Protein AF-A0A1B7WWA7-F1 (afdb_monomer)

Structure (mmCIF, N/CA/C/O backbone):
data_AF-A0A1B7WWA7-F1
#
_entry.id   AF-A0A1B7WWA7-F1
#
loop_
_atom_site.group_PDB
_atom_site.id
_atom_site.type_symbol
_atom_site.label_atom_id
_atom_site.label_alt_id
_atom_site.label_comp_id
_atom_site.label_asym_id
_atom_site.label_entity_id
_atom_site.label_seq_id
_atom_site.pdbx_PDB_ins_code
_atom_site.Cartn_x
_atom_site.Cartn_y
_atom_site.Cartn_z
_atom_site.occupancy
_atom_site.B_iso_or_equiv
_atom_site.auth_seq_id
_atom_site.auth_comp_id
_atom_site.auth_asym_id
_atom_site.auth_atom_id
_atom_site.pdbx_PDB_model_num
ATOM 1 N N . MET A 1 1 ? 0.170 39.986 2.919 1.00 43.34 1 MET A N 1
ATOM 2 C CA . MET A 1 1 ? -0.176 38.692 2.280 1.00 43.34 1 MET A CA 1
ATOM 3 C C . MET A 1 1 ? 0.968 37.705 2.498 1.00 43.34 1 MET A C 1
ATOM 5 O O . MET A 1 1 ? 1.947 37.737 1.765 1.00 43.34 1 MET A O 1
ATOM 9 N N . ASN A 1 2 ? 0.884 36.860 3.530 1.00 36.56 2 ASN A N 1
ATOM 10 C CA . ASN A 1 2 ? 1.920 35.866 3.838 1.00 36.56 2 ASN A CA 1
ATOM 11 C C . ASN A 1 2 ? 1.707 34.598 3.001 1.00 36.56 2 ASN A C 1
ATOM 13 O O . ASN A 1 2 ? 0.846 33.780 3.317 1.00 36.56 2 ASN A O 1
ATOM 17 N N . ARG A 1 3 ? 2.518 34.405 1.954 1.00 40.88 3 ARG A N 1
ATOM 1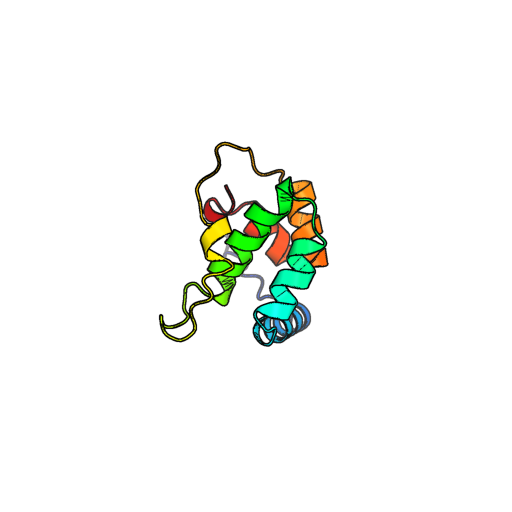8 C CA . ARG A 1 3 ? 2.652 33.105 1.280 1.00 40.88 3 ARG A CA 1
ATOM 19 C C . ARG A 1 3 ? 3.451 32.173 2.195 1.00 40.88 3 ARG A C 1
ATOM 21 O O . ARG A 1 3 ? 4.679 32.240 2.229 1.00 40.88 3 ARG A O 1
ATOM 28 N N . LYS A 1 4 ? 2.763 31.324 2.966 1.00 42.72 4 LYS A N 1
ATOM 29 C CA . LYS A 1 4 ? 3.399 30.201 3.668 1.00 42.72 4 LYS A CA 1
ATOM 30 C C . LYS A 1 4 ? 4.017 29.288 2.606 1.00 42.72 4 LYS A C 1
ATOM 32 O O . LYS A 1 4 ? 3.306 28.666 1.827 1.00 42.72 4 LYS A O 1
ATOM 37 N N . LYS A 1 5 ? 5.349 29.266 2.544 1.00 41.25 5 LYS A N 1
ATOM 38 C CA . LYS A 1 5 ? 6.121 28.315 1.743 1.00 41.25 5 LYS A CA 1
ATOM 39 C C . LYS A 1 5 ? 5.739 26.908 2.212 1.00 41.25 5 LYS A C 1
ATOM 41 O O . LYS A 1 5 ? 6.031 26.561 3.359 1.00 41.25 5 LYS A O 1
ATOM 46 N N . SER A 1 6 ? 5.065 26.138 1.354 1.00 43.75 6 SER A N 1
ATOM 47 C CA . SER A 1 6 ? 4.817 24.711 1.565 1.00 43.75 6 SER A CA 1
ATOM 48 C C . SER A 1 6 ? 6.133 24.042 1.934 1.00 43.75 6 SER A C 1
ATOM 50 O O . SER A 1 6 ? 7.042 23.953 1.109 1.00 43.75 6 SER A O 1
ATOM 52 N N . HIS A 1 7 ? 6.251 23.605 3.185 1.00 41.75 7 HIS A N 1
ATOM 53 C CA . HIS A 1 7 ? 7.312 22.703 3.598 1.00 41.75 7 HIS A CA 1
ATOM 54 C C . HIS A 1 7 ? 7.061 21.374 2.886 1.00 41.75 7 HIS A C 1
ATOM 56 O O . HIS A 1 7 ? 6.358 20.505 3.395 1.00 41.75 7 HIS A O 1
ATOM 62 N N . GLN A 1 8 ? 7.622 21.214 1.687 1.00 46.41 8 GLN A N 1
ATOM 63 C CA . GLN A 1 8 ? 7.907 19.893 1.148 1.00 46.41 8 GLN A CA 1
ATOM 64 C C . GLN A 1 8 ? 8.918 19.254 2.101 1.00 46.41 8 GLN A C 1
ATOM 66 O O . GLN A 1 8 ? 10.128 19.404 1.934 1.00 46.41 8 GLN A O 1
ATOM 71 N N . SER A 1 9 ? 8.436 18.60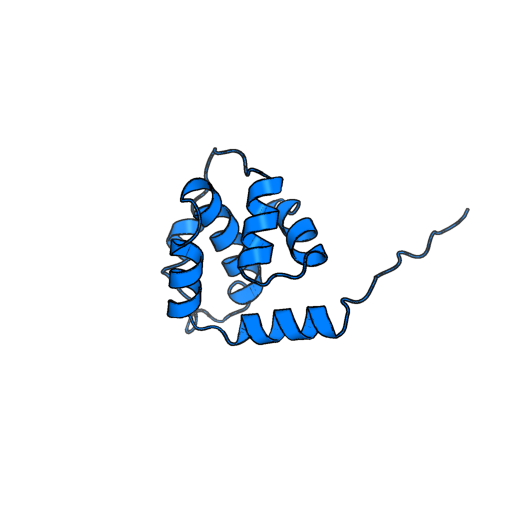2 3.161 1.00 50.66 9 SER A N 1
ATOM 72 C CA . SER A 1 9 ? 9.299 17.737 3.955 1.00 50.66 9 SER A CA 1
ATOM 73 C C . SER A 1 9 ? 9.705 16.601 3.027 1.00 50.66 9 SER A C 1
ATOM 75 O O . SER A 1 9 ? 8.892 15.745 2.671 1.00 50.66 9 SER A O 1
ATOM 77 N N . LYS A 1 10 ? 10.949 16.659 2.560 1.00 67.62 10 LYS A N 1
ATOM 78 C CA . LYS A 1 10 ? 11.591 15.561 1.851 1.00 67.62 10 LYS A CA 1
ATOM 79 C C . LYS A 1 10 ? 11.510 14.335 2.770 1.00 67.62 10 LYS A C 1
ATOM 81 O O . LYS A 1 10 ? 11.774 14.471 3.964 1.00 67.62 10 LYS A O 1
ATOM 86 N N . LEU A 1 11 ? 11.093 13.185 2.233 1.00 70.06 11 LEU A N 1
ATOM 87 C CA . LEU A 1 11 ? 11.138 11.906 2.956 1.00 70.06 11 LEU A CA 1
ATOM 88 C C . LEU A 1 11 ? 12.534 11.728 3.555 1.00 70.06 11 LEU A C 1
ATOM 90 O O . LEU A 1 11 ? 13.525 12.058 2.889 1.00 70.06 11 LEU A O 1
ATOM 94 N N . SER A 1 12 ? 12.614 11.235 4.791 1.00 82.69 12 SER A N 1
ATOM 95 C CA . SER A 1 12 ? 13.910 11.025 5.433 1.00 82.69 12 SER A CA 1
ATOM 96 C C . SER A 1 12 ? 14.745 10.007 4.631 1.00 82.69 12 SER A C 1
ATOM 98 O O . SER A 1 12 ? 14.181 9.211 3.871 1.00 82.69 12 SER A O 1
ATOM 100 N N . PRO A 1 13 ? 16.085 10.004 4.750 1.00 82.31 13 PRO A N 1
ATOM 101 C CA . PRO A 1 13 ? 16.916 8.984 4.107 1.00 82.31 13 PRO A CA 1
ATOM 102 C C . PRO A 1 13 ? 16.498 7.552 4.479 1.00 82.31 13 PRO A C 1
ATOM 104 O O . PRO A 1 13 ? 16.546 6.658 3.636 1.00 82.31 13 PRO A O 1
ATOM 107 N N . GLU A 1 14 ? 16.030 7.350 5.713 1.00 83.69 14 GLU A N 1
ATOM 108 C CA . GLU A 1 14 ? 15.503 6.069 6.190 1.00 83.69 14 GLU A CA 1
ATOM 109 C C . GLU A 1 14 ? 14.217 5.677 5.452 1.00 83.69 14 GLU A C 1
ATOM 111 O O . GLU A 1 14 ? 14.118 4.565 4.934 1.00 83.69 14 GLU A O 1
ATOM 116 N N . ASP A 1 15 ? 13.268 6.607 5.316 1.00 83.94 15 ASP A N 1
ATOM 117 C CA . ASP A 1 15 ? 12.019 6.366 4.587 1.00 83.94 15 ASP A CA 1
ATOM 118 C C . ASP A 1 15 ? 12.287 6.027 3.119 1.00 83.94 15 ASP A C 1
ATOM 120 O O . ASP A 1 15 ? 11.671 5.130 2.546 1.00 83.94 15 ASP A O 1
ATOM 124 N N . GLN A 1 16 ? 13.244 6.725 2.502 1.00 78.94 16 GLN A N 1
ATOM 125 C CA . GLN A 1 16 ? 13.666 6.443 1.133 1.00 78.94 16 GLN A CA 1
ATOM 126 C C . GLN A 1 16 ? 14.308 5.058 1.009 1.00 78.94 16 GLN A C 1
ATOM 128 O O . GLN A 1 16 ? 14.081 4.379 0.007 1.00 78.94 16 GLN A O 1
ATOM 133 N N . SER A 1 17 ? 15.088 4.630 2.006 1.00 84.75 17 SER A N 1
ATOM 134 C CA . SER A 1 17 ? 15.679 3.290 2.050 1.00 84.75 17 SER A CA 1
ATOM 135 C C . SER A 1 17 ? 14.602 2.206 2.147 1.00 84.75 17 SER A C 1
ATOM 137 O O . SER A 1 17 ? 14.593 1.284 1.330 1.00 84.75 17 SER A O 1
ATOM 139 N N . LYS A 1 18 ? 13.622 2.369 3.050 1.00 83.19 18 LYS A N 1
ATOM 140 C CA . LYS A 1 18 ? 12.472 1.456 3.190 1.00 83.19 18 LYS A CA 1
ATOM 141 C C . LYS A 1 18 ? 11.702 1.320 1.878 1.00 83.19 18 LYS A C 1
ATOM 143 O O . LYS A 1 18 ? 11.490 0.213 1.392 1.00 83.19 18 LYS A O 1
ATOM 148 N N . LEU A 1 19 ? 11.381 2.445 1.239 1.00 81.12 19 LEU A N 1
ATOM 149 C CA . LEU A 1 19 ? 10.687 2.443 -0.050 1.00 81.12 19 LEU A CA 1
ATOM 150 C C . LEU A 1 19 ? 11.509 1.777 -1.165 1.00 81.12 19 LEU A C 1
ATOM 152 O O . LEU A 1 19 ? 10.934 1.134 -2.038 1.00 81.12 19 LEU A O 1
ATOM 156 N N . ARG A 1 20 ? 12.842 1.900 -1.169 1.00 82.12 20 ARG A N 1
ATOM 157 C CA . ARG A 1 20 ? 13.688 1.178 -2.137 1.00 82.12 20 ARG A CA 1
ATOM 158 C C . ARG A 1 20 ? 13.690 -0.327 -1.885 1.00 82.12 20 ARG A C 1
ATOM 160 O O . ARG A 1 20 ? 13.547 -1.071 -2.846 1.00 82.12 20 ARG A O 1
ATOM 167 N N . ALA A 1 21 ? 13.798 -0.761 -0.631 1.00 82.56 21 ALA A N 1
ATOM 168 C CA . ALA A 1 21 ? 13.735 -2.179 -0.271 1.00 82.56 21 ALA A CA 1
ATOM 169 C C . ALA A 1 21 ? 12.383 -2.809 -0.651 1.00 82.56 21 ALA A C 1
ATOM 171 O O . ALA A 1 21 ? 12.317 -3.945 -1.110 1.00 82.56 21 ALA A O 1
ATOM 172 N N . MET A 1 22 ? 11.295 -2.046 -0.553 1.00 83.38 22 MET A N 1
ATOM 173 C CA . MET A 1 22 ? 9.979 -2.497 -1.013 1.00 83.38 22 MET A CA 1
ATOM 174 C C . MET A 1 22 ? 9.901 -2.674 -2.538 1.00 83.38 22 MET A C 1
ATOM 176 O O . MET A 1 22 ? 9.210 -3.573 -3.007 1.00 83.38 22 MET A O 1
ATOM 180 N N . ARG A 1 23 ? 10.625 -1.865 -3.330 1.00 78.62 23 ARG A N 1
ATOM 181 C CA . ARG A 1 23 ? 10.662 -1.995 -4.806 1.00 78.62 23 ARG A CA 1
ATOM 182 C C . ARG A 1 23 ? 11.313 -3.284 -5.282 1.00 78.62 23 ARG A C 1
ATOM 184 O O . ARG A 1 23 ? 10.989 -3.734 -6.378 1.00 78.62 23 ARG A O 1
ATOM 191 N N . SER A 1 24 ? 12.256 -3.821 -4.508 1.00 82.12 24 SER A N 1
ATOM 192 C CA . SER A 1 24 ? 12.950 -5.064 -4.849 1.00 82.12 24 SER A CA 1
ATOM 193 C C . SER A 1 24 ? 12.135 -6.315 -4.542 1.00 82.12 24 SER A C 1
ATOM 195 O O . SER A 1 24 ? 12.541 -7.392 -4.966 1.00 82.12 24 SER A O 1
ATOM 197 N N . ARG A 1 25 ? 11.004 -6.188 -3.836 1.00 84.06 25 ARG A N 1
ATOM 198 C CA . ARG A 1 25 ? 10.149 -7.331 -3.526 1.00 84.06 25 ARG A CA 1
ATOM 199 C C . ARG A 1 25 ? 9.513 -7.909 -4.775 1.00 84.06 25 ARG A C 1
ATOM 201 O O . ARG A 1 25 ? 9.007 -7.179 -5.638 1.00 84.06 25 ARG A O 1
ATOM 208 N N . GLY A 1 26 ? 9.535 -9.232 -4.830 1.00 79.56 26 GLY A N 1
ATOM 209 C CA . GLY A 1 26 ? 8.895 -9.995 -5.882 1.00 79.56 26 GLY A CA 1
ATOM 210 C C . GLY A 1 26 ? 7.371 -10.034 -5.722 1.00 79.56 26 GLY A C 1
ATOM 211 O O . GLY A 1 26 ? 6.843 -9.770 -4.639 1.00 79.56 26 GLY A O 1
ATOM 212 N N . PRO A 1 27 ? 6.660 -10.389 -6.797 1.00 78.38 27 PRO A N 1
ATOM 213 C CA . PRO A 1 27 ? 5.260 -10.789 -6.755 1.00 78.38 27 PRO A CA 1
ATOM 214 C C . PRO A 1 27 ? 4.911 -11.736 -5.588 1.00 78.38 27 PRO A C 1
ATOM 216 O O . PRO A 1 27 ? 4.065 -11.454 -4.745 1.00 78.38 27 PRO A O 1
ATOM 219 N N . GLU A 1 28 ? 5.594 -12.864 -5.483 1.00 82.12 28 GLU A N 1
ATOM 220 C CA . GLU A 1 28 ? 5.261 -13.921 -4.528 1.00 82.12 28 GLU A CA 1
ATOM 221 C C . GLU A 1 28 ? 5.353 -13.421 -3.079 1.00 82.12 28 GLU A C 1
ATOM 223 O O . GLU A 1 28 ? 4.431 -13.625 -2.290 1.00 82.12 28 GLU A O 1
ATOM 228 N N . GLU A 1 29 ? 6.406 -12.658 -2.776 1.00 86.75 29 GLU A N 1
ATOM 229 C CA . GLU A 1 29 ? 6.627 -12.036 -1.468 1.00 86.75 29 GLU A CA 1
ATOM 230 C C . GLU A 1 29 ? 5.497 -11.059 -1.109 1.00 86.75 29 GLU A C 1
ATOM 232 O O . GLU A 1 29 ? 4.952 -11.094 -0.006 1.00 86.75 29 GLU A O 1
ATOM 237 N N . TRP A 1 30 ? 5.076 -10.212 -2.053 1.00 87.06 30 TRP A N 1
ATOM 238 C CA . TRP A 1 30 ? 3.955 -9.300 -1.825 1.00 87.06 30 TRP A CA 1
ATOM 239 C C . TRP A 1 30 ? 2.646 -10.041 -1.535 1.00 87.06 30 TRP A C 1
ATOM 241 O O . TRP A 1 30 ? 1.872 -9.590 -0.689 1.00 87.06 30 TRP A O 1
ATOM 251 N N . MET A 1 31 ? 2.388 -11.169 -2.204 1.00 87.06 31 MET A N 1
ATOM 252 C CA . MET A 1 31 ? 1.186 -11.971 -1.950 1.00 87.06 31 MET A CA 1
ATOM 253 C C . MET A 1 31 ? 1.229 -12.669 -0.599 1.00 87.06 31 MET A C 1
ATOM 255 O O . MET A 1 31 ? 0.205 -12.691 0.077 1.00 87.06 31 MET A O 1
ATOM 259 N N . GLU A 1 32 ? 2.376 -13.201 -0.176 1.00 90.12 32 GLU A N 1
ATOM 260 C CA . GLU A 1 32 ? 2.524 -13.754 1.176 1.00 90.12 32 GLU A CA 1
ATOM 261 C C . GLU A 1 32 ? 2.197 -12.702 2.238 1.00 90.12 32 GLU A C 1
ATOM 263 O O . GLU A 1 32 ? 1.387 -12.948 3.135 1.00 90.12 32 GLU A O 1
ATOM 268 N N . MET A 1 33 ? 2.744 -11.495 2.085 1.00 91.06 33 MET A N 1
ATOM 269 C CA . MET A 1 33 ? 2.491 -10.393 3.011 1.00 91.06 33 MET A CA 1
ATOM 270 C C . MET A 1 33 ? 1.023 -9.943 3.004 1.00 91.06 33 MET A C 1
ATOM 272 O O . MET A 1 33 ? 0.440 -9.717 4.062 1.00 91.06 33 MET A O 1
ATOM 276 N N . LEU A 1 34 ? 0.397 -9.843 1.828 1.00 90.69 34 LEU A N 1
ATOM 277 C CA . LEU A 1 34 ? -1.024 -9.501 1.704 1.00 90.69 34 LEU A CA 1
ATOM 278 C C . LEU A 1 34 ? -1.935 -10.587 2.288 1.00 90.69 34 LEU A C 1
ATOM 280 O O . LEU A 1 34 ? -2.933 -10.270 2.933 1.00 90.69 34 LEU A O 1
ATOM 284 N N . ASN A 1 35 ? -1.595 -11.862 2.096 1.00 90.56 35 ASN A N 1
ATOM 285 C CA . ASN A 1 35 ? -2.364 -12.989 2.620 1.00 90.56 35 ASN A CA 1
ATOM 286 C C . ASN A 1 35 ? -2.329 -13.072 4.151 1.00 90.56 35 ASN A C 1
ATOM 288 O O . ASN A 1 35 ? -3.269 -13.601 4.742 1.00 90.56 35 ASN A O 1
ATOM 292 N N . ALA A 1 36 ? -1.300 -12.509 4.788 1.00 92.81 36 ALA A N 1
ATOM 293 C CA . ALA A 1 36 ? -1.224 -12.377 6.239 1.00 92.81 36 ALA A CA 1
ATOM 294 C C . ALA A 1 36 ? -2.139 -11.271 6.806 1.00 92.81 36 ALA A C 1
ATOM 296 O O . ALA A 1 36 ? -2.405 -11.256 8.007 1.00 92.81 36 ALA A O 1
ATOM 297 N N . LEU A 1 37 ? -2.638 -10.351 5.969 1.00 91.94 37 LEU A N 1
ATOM 298 C CA . LEU A 1 37 ? -3.559 -9.297 6.398 1.00 91.94 37 LEU A CA 1
ATOM 299 C C . LEU A 1 37 ? -5.013 -9.796 6.467 1.00 91.94 37 LEU A C 1
ATOM 301 O O . LEU A 1 37 ? -5.401 -10.684 5.688 1.00 91.94 37 LEU A O 1
ATOM 305 N N . PRO A 1 38 ? -5.853 -9.175 7.323 1.00 90.06 38 PRO A N 1
ATOM 306 C CA . PRO A 1 38 ? -7.295 -9.398 7.314 1.00 90.06 38 PRO A CA 1
ATOM 307 C C . PRO A 1 38 ? -7.887 -9.166 5.920 1.00 90.06 38 PRO A C 1
ATOM 309 O O . PRO A 1 38 ? -7.509 -8.218 5.230 1.00 90.06 38 PRO A O 1
ATOM 312 N N . GLU A 1 39 ? -8.835 -10.012 5.516 1.00 84.94 39 GLU A N 1
ATOM 313 C CA . GLU A 1 39 ? -9.430 -9.996 4.171 1.00 84.94 39 GLU A CA 1
ATOM 314 C C . GLU A 1 39 ? -10.019 -8.626 3.799 1.00 84.94 39 GLU A C 1
ATOM 316 O O . GLU A 1 39 ? -9.772 -8.121 2.704 1.00 84.94 39 GLU A O 1
ATOM 321 N N . THR A 1 40 ? -10.686 -7.974 4.755 1.00 84.81 40 THR A N 1
ATOM 322 C CA . THR A 1 40 ? -11.280 -6.638 4.596 1.00 84.81 40 THR A CA 1
ATOM 323 C C . THR A 1 40 ? -10.248 -5.551 4.292 1.00 84.81 40 THR A C 1
ATOM 325 O O . THR A 1 40 ? -10.551 -4.596 3.584 1.00 84.81 40 THR A O 1
ATOM 328 N N . ILE A 1 41 ? -9.012 -5.690 4.786 1.00 89.94 41 ILE A N 1
ATOM 329 C CA . ILE A 1 41 ? -7.921 -4.718 4.591 1.00 89.94 41 ILE A CA 1
ATOM 330 C C . ILE A 1 41 ? -7.077 -5.060 3.366 1.00 89.94 41 ILE A C 1
ATOM 332 O O . ILE A 1 41 ? -6.552 -4.169 2.691 1.00 89.94 41 ILE A O 1
ATOM 336 N N . ARG A 1 42 ? -6.968 -6.355 3.056 1.00 90.25 42 ARG A N 1
ATOM 337 C CA . ARG A 1 42 ? -6.131 -6.894 1.983 1.00 90.25 42 ARG A CA 1
ATOM 338 C C . ARG A 1 42 ? -6.410 -6.223 0.646 1.00 90.25 42 ARG A C 1
ATOM 340 O O . ARG A 1 42 ? -5.463 -5.839 -0.033 1.00 90.25 42 ARG A O 1
ATOM 347 N N . GLN A 1 43 ? -7.683 -6.034 0.291 1.00 88.50 43 GLN A N 1
ATOM 348 C CA . GLN A 1 43 ? -8.055 -5.391 -0.973 1.00 88.50 43 GLN A CA 1
ATOM 349 C C . GLN A 1 43 ? -7.541 -3.946 -1.070 1.00 88.50 43 GLN A C 1
ATOM 351 O O . GLN A 1 43 ? -6.975 -3.561 -2.092 1.00 88.50 43 GLN A O 1
ATOM 356 N N . PHE A 1 44 ? -7.674 -3.159 0.001 1.00 89.56 44 PHE A N 1
ATOM 357 C CA . PHE A 1 44 ? -7.273 -1.753 0.019 1.00 89.56 44 PHE A CA 1
ATOM 358 C C . PHE A 1 44 ? -5.748 -1.617 -0.022 1.00 89.56 44 PHE A C 1
ATOM 360 O O . PHE A 1 44 ? -5.205 -0.852 -0.823 1.00 89.56 44 PHE A O 1
ATOM 367 N N . ALA A 1 45 ? -5.045 -2.431 0.770 1.00 90.81 45 ALA A N 1
ATOM 368 C CA . ALA A 1 45 ? -3.588 -2.482 0.763 1.00 90.81 45 ALA A CA 1
ATOM 369 C C . ALA A 1 45 ? -3.034 -2.927 -0.604 1.00 90.81 45 ALA A C 1
ATOM 371 O O . ALA A 1 45 ? -2.107 -2.307 -1.132 1.00 90.81 45 ALA A O 1
ATOM 372 N N . ALA A 1 46 ? -3.640 -3.947 -1.220 1.00 89.56 46 ALA A N 1
ATOM 373 C CA . ALA A 1 46 ? -3.261 -4.446 -2.540 1.00 89.56 46 ALA A CA 1
ATOM 374 C C . ALA A 1 46 ? -3.411 -3.378 -3.636 1.00 89.56 46 ALA A C 1
ATOM 376 O O . ALA A 1 46 ? -2.513 -3.227 -4.466 1.00 89.56 46 ALA A O 1
ATOM 377 N N . ARG A 1 47 ? -4.494 -2.584 -3.618 1.00 87.88 47 ARG A N 1
ATOM 378 C CA . ARG A 1 47 ? -4.678 -1.461 -4.558 1.00 87.88 47 ARG A CA 1
ATOM 379 C C . ARG A 1 47 ? -3.582 -0.411 -4.416 1.00 87.88 47 ARG A C 1
ATOM 381 O O . ARG A 1 47 ? -3.047 0.049 -5.421 1.00 87.88 47 ARG A O 1
ATOM 388 N N . ILE A 1 48 ? -3.229 -0.039 -3.186 1.00 89.25 48 ILE A N 1
ATOM 389 C CA . ILE A 1 48 ? -2.166 0.944 -2.931 1.00 89.25 48 ILE A CA 1
ATOM 390 C C . ILE A 1 48 ? -0.821 0.432 -3.450 1.00 89.25 48 ILE A C 1
ATOM 392 O O . ILE A 1 48 ? -0.124 1.164 -4.151 1.00 89.25 48 ILE A O 1
ATOM 396 N N . ILE A 1 49 ? -0.479 -0.829 -3.170 1.00 87.69 49 I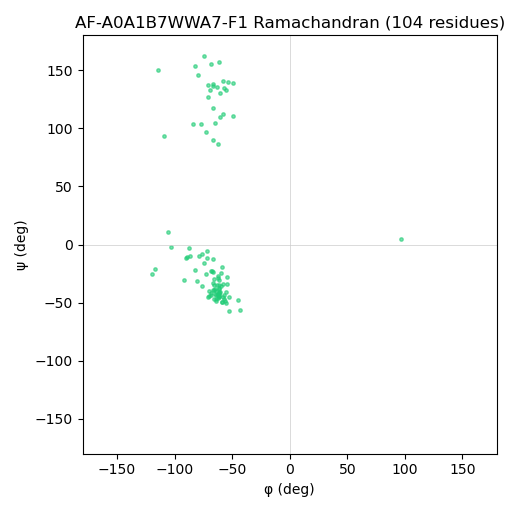LE A N 1
ATOM 397 C CA . ILE A 1 49 ? 0.733 -1.476 -3.696 1.00 87.69 49 ILE A CA 1
ATOM 398 C C . ILE A 1 49 ? 0.731 -1.448 -5.225 1.00 87.69 49 ILE A C 1
ATOM 400 O O . ILE A 1 49 ? 1.739 -1.090 -5.837 1.00 87.69 49 ILE A O 1
ATOM 404 N N . TRP A 1 50 ? -0.402 -1.780 -5.848 1.00 85.38 50 TRP A N 1
ATOM 405 C CA . TRP A 1 50 ? -0.541 -1.752 -7.300 1.00 85.38 50 TRP A CA 1
ATOM 406 C C . TRP A 1 50 ? -0.262 -0.354 -7.867 1.00 85.38 50 TRP A C 1
ATOM 408 O O . TRP A 1 50 ? 0.575 -0.202 -8.760 1.00 85.38 50 TRP A O 1
ATOM 418 N N . TRP A 1 51 ? -0.881 0.688 -7.303 1.00 83.75 51 TRP A N 1
ATOM 419 C CA . TRP A 1 51 ? -0.668 2.068 -7.748 1.00 83.75 51 TRP A CA 1
ATOM 420 C C . TRP A 1 51 ? 0.756 2.577 -7.507 1.00 83.75 51 TRP A C 1
ATOM 422 O O . TRP A 1 51 ? 1.277 3.338 -8.322 1.00 83.75 51 TRP A O 1
ATOM 432 N N . ASP A 1 52 ? 1.395 2.165 -6.416 1.00 82.56 52 ASP A N 1
ATOM 433 C CA . ASP A 1 52 ? 2.711 2.676 -6.029 1.00 82.56 52 ASP A CA 1
ATOM 434 C C . ASP A 1 52 ? 3.863 2.026 -6.785 1.00 82.56 52 ASP A C 1
ATOM 436 O O . ASP A 1 52 ? 4.884 2.677 -7.033 1.00 82.56 52 ASP A O 1
ATOM 440 N N . TRP A 1 53 ? 3.703 0.757 -7.154 1.00 77.50 53 TRP A N 1
ATOM 441 C CA . TRP A 1 53 ? 4.802 -0.050 -7.674 1.00 77.50 53 TRP A CA 1
ATOM 442 C C . TRP A 1 53 ? 4.590 -0.567 -9.087 1.00 77.50 53 TRP A C 1
ATOM 444 O O . TRP A 1 53 ? 5.578 -0.817 -9.782 1.00 77.50 53 TRP A O 1
ATOM 454 N N . PHE A 1 54 ? 3.337 -0.717 -9.515 1.00 73.38 54 PHE A N 1
ATOM 455 C CA . PHE A 1 54 ? 2.993 -1.398 -10.761 1.00 73.38 54 PHE A CA 1
ATOM 456 C C . PHE A 1 54 ? 2.310 -0.487 -11.784 1.00 73.38 54 PHE A C 1
ATOM 458 O O . PHE A 1 54 ? 2.421 -0.760 -12.974 1.00 73.38 54 PHE A O 1
ATOM 465 N N . ALA A 1 55 ? 1.710 0.638 -11.377 1.00 73.44 55 ALA A N 1
ATOM 466 C CA . ALA A 1 55 ? 1.064 1.573 -12.307 1.00 73.44 55 ALA A CA 1
ATOM 467 C C . ALA A 1 55 ? 2.006 2.161 -13.375 1.00 73.44 55 ALA A C 1
ATOM 469 O O . ALA A 1 55 ? 1.548 2.584 -14.433 1.00 73.44 55 ALA A O 1
ATOM 470 N N . THR A 1 56 ? 3.315 2.201 -13.108 1.00 67.25 56 THR A N 1
ATOM 471 C CA . THR A 1 56 ? 4.335 2.699 -14.044 1.00 67.25 56 THR A CA 1
ATOM 472 C C . THR A 1 56 ? 5.130 1.591 -14.735 1.00 67.25 56 THR A C 1
ATOM 474 O O . THR A 1 56 ? 5.994 1.901 -15.557 1.00 67.25 56 THR A O 1
ATOM 477 N N . ARG A 1 57 ? 4.877 0.313 -14.417 1.00 65.38 57 ARG A N 1
ATOM 478 C CA . ARG A 1 57 ? 5.553 -0.819 -15.066 1.00 65.38 57 ARG A CA 1
ATOM 479 C C . ARG A 1 57 ? 4.923 -1.105 -16.425 1.00 65.38 57 ARG A C 1
ATOM 481 O O . ARG A 1 57 ? 3.724 -0.923 -16.628 1.00 65.38 57 ARG A O 1
ATOM 488 N N . THR A 1 58 ? 5.746 -1.540 -17.377 1.00 59.69 58 THR A N 1
ATOM 489 C CA . THR A 1 58 ? 5.260 -1.907 -18.715 1.00 59.69 58 THR A CA 1
ATOM 490 C C . THR A 1 58 ? 4.407 -3.179 -18.647 1.00 59.69 58 THR A C 1
ATOM 492 O O . THR A 1 58 ? 4.560 -3.990 -17.737 1.00 59.69 58 THR A O 1
ATOM 495 N N . VAL A 1 59 ? 3.505 -3.377 -19.616 1.00 56.56 59 VAL A N 1
ATOM 496 C CA . VAL A 1 59 ? 2.545 -4.504 -19.639 1.00 56.56 59 VAL A CA 1
ATOM 497 C C . VAL A 1 59 ? 3.226 -5.879 -19.518 1.00 56.56 59 VAL A C 1
ATOM 499 O O . VAL A 1 59 ? 2.626 -6.795 -18.966 1.00 56.56 59 VAL A O 1
ATOM 502 N N . ALA A 1 60 ? 4.478 -6.020 -19.965 1.00 57.91 60 ALA A N 1
ATOM 503 C CA . ALA A 1 60 ? 5.245 -7.265 -19.862 1.00 57.91 60 ALA A CA 1
ATOM 504 C C . ALA A 1 60 ? 5.639 -7.644 -18.418 1.00 57.91 60 ALA A C 1
ATOM 506 O O . ALA A 1 60 ? 5.865 -8.815 -18.138 1.00 57.91 60 ALA A O 1
ATOM 507 N N . GLU A 1 61 ? 5.684 -6.677 -17.497 1.00 63.56 61 GLU A N 1
ATOM 508 C CA . GLU A 1 61 ? 5.987 -6.874 -16.069 1.00 63.56 61 GLU A CA 1
ATOM 509 C C . GLU A 1 61 ? 4.730 -6.749 -15.193 1.00 63.56 61 GLU A C 1
ATOM 511 O O . GLU A 1 61 ? 4.811 -6.629 -13.964 1.00 63.56 61 GLU A O 1
ATOM 516 N N . ARG A 1 62 ? 3.552 -6.710 -15.830 1.00 63.28 62 ARG A N 1
ATOM 517 C CA . ARG A 1 62 ? 2.272 -6.577 -15.145 1.00 63.28 62 ARG A CA 1
ATOM 518 C C . ARG A 1 62 ? 2.003 -7.828 -14.328 1.00 63.28 62 ARG A C 1
ATOM 520 O O . ARG A 1 62 ? 2.190 -8.949 -14.792 1.00 63.28 62 ARG A O 1
ATOM 527 N N . TRP A 1 63 ? 1.500 -7.619 -13.120 1.00 74.31 63 TRP A N 1
ATOM 528 C CA . TRP A 1 63 ? 1.245 -8.694 -12.186 1.00 74.31 63 TRP A CA 1
ATOM 529 C C . TRP A 1 63 ? -0.263 -8.933 -12.008 1.00 74.31 63 TRP A C 1
ATOM 531 O O . TRP A 1 63 ? -0.901 -8.299 -11.166 1.00 74.31 63 TRP A O 1
ATOM 541 N N . PRO A 1 64 ? -0.859 -9.859 -12.784 1.00 71.94 64 PRO A N 1
ATOM 542 C CA . PRO A 1 64 ? -2.312 -10.022 -12.848 1.00 71.94 64 PRO A CA 1
ATOM 543 C C . PRO A 1 64 ? -2.940 -10.532 -11.544 1.00 71.94 64 PRO A C 1
ATOM 545 O O . PRO A 1 64 ? -4.153 -10.465 -11.385 1.00 71.94 64 PRO A O 1
ATOM 548 N N . HIS A 1 65 ? -2.139 -11.014 -10.590 1.00 71.56 65 HIS A N 1
ATOM 549 C CA . HIS A 1 65 ? -2.647 -11.496 -9.303 1.00 71.56 65 HIS A CA 1
ATOM 550 C C . HIS A 1 65 ? -3.104 -10.340 -8.408 1.00 71.56 65 HIS A C 1
ATOM 552 O O . HIS A 1 65 ? -3.974 -10.530 -7.567 1.00 71.56 65 HIS A O 1
ATOM 558 N N . LEU A 1 66 ? -2.555 -9.133 -8.600 1.00 73.31 66 LEU A N 1
ATOM 559 C CA . LEU A 1 66 ? -3.056 -7.938 -7.925 1.00 73.31 66 LEU A CA 1
ATOM 560 C C . LEU A 1 66 ? -4.274 -7.333 -8.629 1.00 73.31 66 LEU A C 1
ATOM 562 O O . LEU A 1 66 ? -5.069 -6.644 -7.989 1.00 73.31 66 LEU A O 1
ATOM 566 N N . ASP A 1 67 ? -4.463 -7.622 -9.920 1.00 75.12 67 ASP A N 1
ATOM 567 C CA . ASP A 1 67 ? -5.573 -7.075 -10.703 1.00 75.12 67 ASP A CA 1
ATOM 568 C C . ASP A 1 67 ? -6.938 -7.521 -10.150 1.00 75.12 67 ASP A C 1
ATOM 570 O O . ASP A 1 67 ? -7.919 -6.783 -10.263 1.00 75.12 67 ASP A O 1
ATOM 574 N N . SER A 1 68 ? -7.016 -8.679 -9.480 1.00 74.56 68 SER A N 1
ATOM 575 C CA . SER A 1 68 ? -8.242 -9.123 -8.804 1.00 74.56 68 SER A CA 1
ATOM 576 C C . SER A 1 68 ? -8.686 -8.181 -7.682 1.00 74.56 68 SER A C 1
ATOM 578 O O . SER A 1 68 ? -9.886 -8.076 -7.434 1.00 74.56 68 SER A O 1
ATOM 580 N N . TYR A 1 69 ? -7.749 -7.474 -7.043 1.00 76.50 69 TYR A N 1
ATOM 581 C CA . TYR A 1 69 ? -8.027 -6.528 -5.958 1.00 76.50 69 TYR A CA 1
ATOM 582 C C . TYR A 1 69 ? -8.366 -5.116 -6.458 1.00 76.50 69 TYR A C 1
ATOM 584 O O . TYR A 1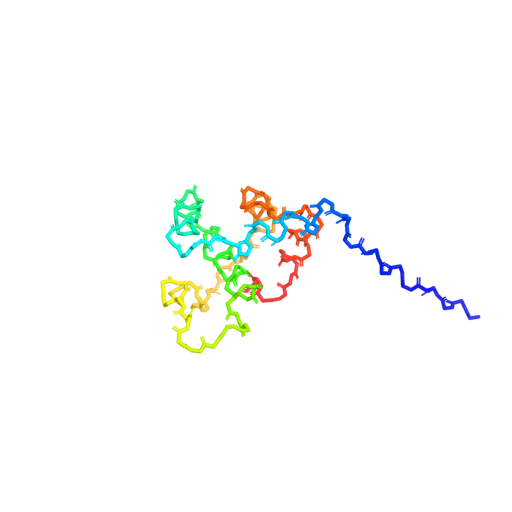 69 ? -8.844 -4.286 -5.685 1.00 76.50 69 TYR A O 1
ATOM 592 N N . LEU A 1 70 ? -8.1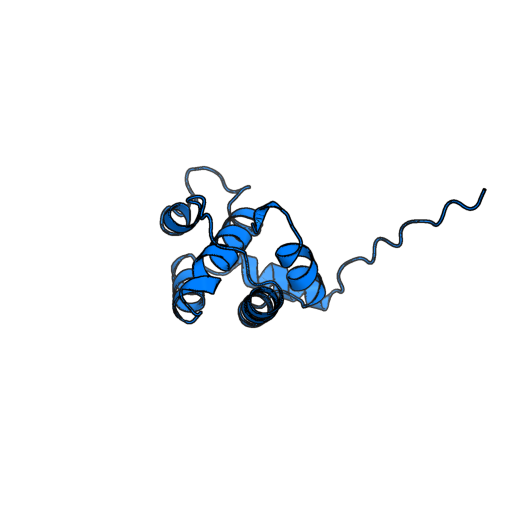78 -4.832 -7.752 1.00 74.19 70 LEU A N 1
ATOM 593 C CA . LEU A 1 70 ? -8.532 -3.541 -8.359 1.00 74.19 70 LEU A CA 1
ATOM 594 C C . LEU A 1 70 ? -10.033 -3.369 -8.602 1.00 74.19 70 LEU A C 1
ATOM 596 O O . LEU A 1 70 ? -10.471 -2.284 -8.981 1.00 74.19 70 LEU A O 1
ATOM 600 N N . LYS A 1 71 ? -10.833 -4.424 -8.418 1.00 72.62 71 LYS A N 1
ATOM 601 C CA . LYS A 1 71 ? -12.290 -4.333 -8.546 1.00 72.62 71 LYS A CA 1
ATOM 602 C C . LYS A 1 71 ? -12.824 -3.334 -7.529 1.00 72.62 71 LYS A C 1
ATOM 604 O O . LYS A 1 71 ? -12.484 -3.443 -6.356 1.00 72.62 71 LYS A O 1
ATOM 609 N N . PHE A 1 72 ? -13.660 -2.398 -7.972 1.00 65.12 72 PHE A N 1
ATOM 610 C CA . PHE A 1 72 ? -14.342 -1.457 -7.086 1.00 65.12 72 PHE A CA 1
ATOM 611 C C . PHE A 1 72 ? -15.159 -2.213 -6.033 1.00 65.12 72 PHE A C 1
ATOM 613 O O . PHE A 1 72 ? -15.861 -3.171 -6.358 1.00 65.12 72 PHE A O 1
ATOM 620 N N . THR A 1 73 ? -15.054 -1.772 -4.781 1.00 68.88 73 THR A N 1
ATOM 621 C CA . THR A 1 73 ? -15.875 -2.251 -3.664 1.00 68.88 73 THR A CA 1
ATOM 622 C C . THR A 1 73 ? -16.753 -1.104 -3.181 1.00 68.88 73 THR A C 1
ATOM 624 O O . THR A 1 73 ? -16.370 0.057 -3.308 1.00 68.88 73 THR A O 1
ATOM 627 N N . THR A 1 74 ? -17.935 -1.417 -2.658 1.00 70.62 74 THR A N 1
ATOM 628 C CA . THR A 1 74 ? -18.796 -0.44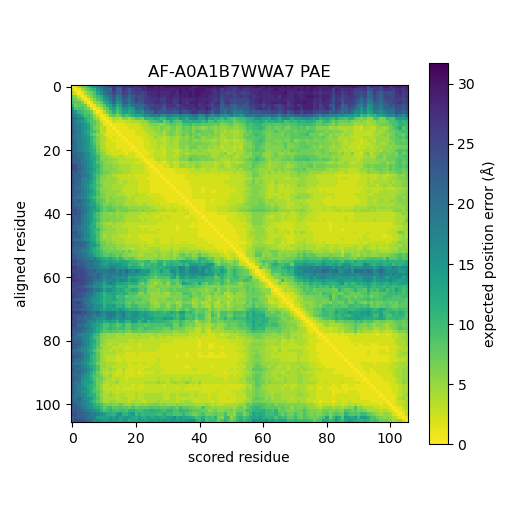0 -1.974 1.00 70.62 74 THR A CA 1
ATOM 629 C C . THR A 1 74 ? -18.465 -0.324 -0.486 1.00 70.62 74 THR A C 1
ATOM 631 O O . THR A 1 74 ? -19.099 0.456 0.218 1.00 70.62 74 THR A O 1
ATOM 634 N N . GLU A 1 75 ? -17.524 -1.133 0.007 1.00 78.19 75 GLU A N 1
ATOM 635 C CA . GLU A 1 75 ? -17.097 -1.119 1.402 1.00 78.19 75 GLU A CA 1
ATOM 636 C C . GLU A 1 75 ? -16.296 0.139 1.729 1.00 78.19 75 GLU A C 1
ATOM 638 O O . GLU A 1 75 ? -15.419 0.563 0.974 1.00 78.19 75 GLU A O 1
ATOM 643 N N . GLU A 1 76 ? -16.584 0.722 2.889 1.00 81.44 76 GLU A N 1
ATOM 644 C CA . GLU A 1 76 ? -15.827 1.856 3.396 1.00 81.44 76 GLU A CA 1
ATOM 645 C C . GLU A 1 76 ? -14.432 1.400 3.836 1.00 81.44 76 GLU A C 1
ATOM 647 O O . GLU A 1 76 ? -14.285 0.472 4.634 1.00 81.44 76 GLU A O 1
ATOM 652 N N . CYS A 1 77 ? -13.400 2.066 3.319 1.00 81.06 77 CYS A N 1
ATOM 653 C CA . CYS A 1 77 ? -12.019 1.795 3.690 1.00 81.06 77 CYS A CA 1
ATOM 654 C C . CYS A 1 77 ? -11.765 2.184 5.161 1.00 81.06 77 CYS A C 1
ATOM 656 O O . CYS A 1 77 ? -11.823 3.373 5.497 1.00 81.06 77 CYS A O 1
ATOM 658 N N . PRO A 1 78 ? -11.414 1.235 6.046 1.00 87.12 78 PRO A N 1
ATOM 659 C CA . PRO A 1 78 ? -11.162 1.543 7.447 1.00 87.12 78 PRO A CA 1
ATOM 660 C C . PRO A 1 78 ? -9.777 2.190 7.604 1.00 87.12 78 PRO A C 1
ATOM 662 O O . PRO A 1 78 ? -8.747 1.519 7.566 1.00 87.12 78 PRO A O 1
ATOM 665 N N . TYR A 1 79 ? -9.759 3.513 7.795 1.00 88.94 79 TYR A N 1
ATOM 666 C CA . TYR A 1 79 ? -8.536 4.327 7.781 1.00 88.94 79 TYR A CA 1
ATOM 667 C C . TYR A 1 79 ? -7.438 3.818 8.730 1.00 88.94 79 TYR A C 1
ATOM 669 O O . TYR A 1 79 ? -6.335 3.522 8.281 1.00 88.94 79 TYR A O 1
ATOM 677 N N . ALA A 1 80 ? -7.725 3.689 10.030 1.00 92.31 80 ALA A N 1
ATOM 678 C CA . ALA A 1 80 ? -6.710 3.297 11.014 1.00 92.31 80 ALA A CA 1
ATOM 679 C C . ALA A 1 80 ? -6.169 1.867 10.784 1.00 92.31 80 ALA A C 1
ATOM 681 O O . ALA A 1 80 ? -4.951 1.724 10.670 1.00 92.31 80 ALA A O 1
ATOM 682 N N . PRO A 1 81 ? -7.017 0.835 10.585 1.00 92.94 81 PRO A N 1
ATOM 683 C CA . PRO A 1 81 ? -6.541 -0.502 10.220 1.00 92.94 81 PRO A CA 1
ATOM 684 C C . PRO A 1 81 ? -5.724 -0.548 8.924 1.00 92.94 81 PRO A C 1
ATOM 686 O O . PRO A 1 81 ? -4.782 -1.331 8.813 1.00 92.94 81 PRO A O 1
ATOM 689 N N . LEU A 1 82 ? -6.052 0.292 7.935 1.00 92.06 82 LEU A N 1
ATOM 690 C CA . LEU A 1 82 ? -5.270 0.376 6.706 1.00 92.06 82 LEU A CA 1
ATOM 691 C C . LEU A 1 82 ? -3.880 0.975 6.957 1.00 92.06 82 LEU A C 1
ATOM 693 O O . LEU A 1 82 ? -2.902 0.471 6.412 1.00 92.06 82 LEU A O 1
ATOM 697 N N . VAL A 1 83 ? -3.773 2.024 7.776 1.00 93.56 83 VAL A N 1
ATOM 698 C CA . VAL A 1 83 ? -2.474 2.618 8.132 1.00 93.56 83 VAL A CA 1
ATOM 699 C C . VAL A 1 83 ? -1.580 1.577 8.803 1.00 93.56 83 VAL A C 1
ATOM 701 O O . VAL A 1 83 ? -0.455 1.377 8.349 1.00 93.56 83 VAL A O 1
ATOM 704 N N . GLU A 1 84 ? -2.095 0.860 9.803 1.00 93.44 84 GLU A N 1
ATOM 705 C CA . GLU A 1 84 ? -1.354 -0.201 10.505 1.00 93.44 84 GLU A CA 1
ATOM 706 C C . GLU A 1 84 ? -0.926 -1.330 9.557 1.00 93.44 84 GLU A C 1
ATOM 708 O O . GLU A 1 84 ? 0.208 -1.819 9.611 1.00 93.44 84 GLU A O 1
ATOM 713 N N . ALA A 1 85 ? -1.805 -1.724 8.632 1.00 93.88 85 ALA A N 1
ATOM 714 C CA . ALA A 1 85 ? -1.478 -2.725 7.627 1.00 93.88 85 ALA A CA 1
ATOM 715 C C . ALA A 1 85 ? -0.365 -2.246 6.686 1.00 93.88 85 ALA A C 1
ATOM 717 O O . ALA A 1 85 ? 0.568 -2.995 6.411 1.00 93.88 85 ALA A O 1
ATOM 718 N N . LEU A 1 86 ? -0.409 -0.996 6.218 1.00 92.94 86 LEU A N 1
ATOM 719 C 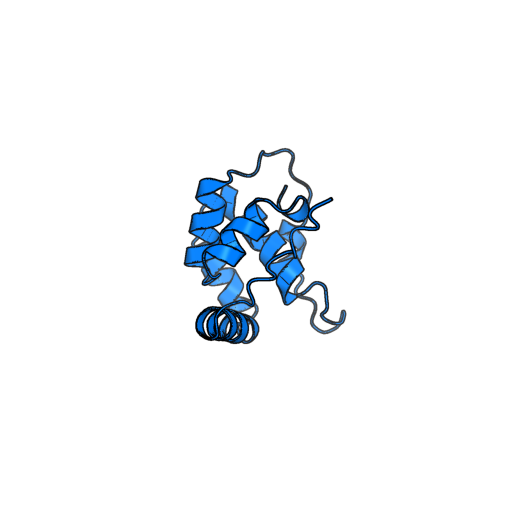CA . LEU A 1 86 ? 0.642 -0.427 5.371 1.00 92.94 86 LEU A CA 1
ATOM 720 C C . LEU A 1 86 ? 1.983 -0.339 6.116 1.00 92.94 86 LEU A C 1
ATOM 722 O O . LEU A 1 86 ? 3.022 -0.661 5.540 1.00 92.94 86 LEU A O 1
ATOM 726 N N . GLU A 1 87 ? 1.979 0.037 7.393 1.00 94.19 87 GLU A N 1
ATOM 727 C CA . GLU A 1 87 ? 3.187 0.023 8.226 1.00 94.19 87 GLU A CA 1
ATOM 728 C C . GLU A 1 87 ? 3.753 -1.392 8.389 1.00 94.19 87 GLU A C 1
ATOM 730 O O . GLU A 1 87 ? 4.953 -1.596 8.203 1.00 94.19 87 GLU A O 1
ATOM 735 N N . THR A 1 88 ? 2.890 -2.385 8.626 1.00 92.75 88 THR A N 1
ATOM 736 C CA . THR A 1 88 ? 3.270 -3.810 8.667 1.00 92.75 88 THR A CA 1
ATOM 737 C C . THR A 1 88 ? 3.869 -4.271 7.337 1.00 92.75 88 THR A C 1
ATOM 739 O O . THR A 1 88 ? 4.835 -5.033 7.300 1.00 92.75 88 THR A O 1
ATOM 742 N N . LEU A 1 89 ? 3.352 -3.749 6.222 1.00 90.62 89 LEU A N 1
ATOM 743 C CA . LEU A 1 89 ? 3.889 -3.984 4.885 1.00 90.62 89 LEU A CA 1
ATOM 744 C C . LEU A 1 89 ? 5.223 -3.255 4.627 1.00 90.62 89 LEU A C 1
ATOM 746 O O . LEU A 1 89 ? 5.852 -3.473 3.590 1.00 90.62 89 LEU A O 1
ATOM 750 N N . GLY A 1 90 ? 5.693 -2.421 5.555 1.00 91.12 90 GLY A N 1
ATOM 751 C CA . GLY A 1 90 ? 6.976 -1.719 5.496 1.00 91.12 90 GLY A CA 1
ATOM 752 C C . GLY A 1 90 ? 6.900 -0.287 4.968 1.00 91.12 90 GLY A C 1
ATOM 753 O O . GLY A 1 90 ? 7.945 0.353 4.815 1.00 91.12 90 GLY A O 1
ATOM 754 N N . TYR A 1 91 ? 5.700 0.242 4.703 1.00 91.12 91 TYR A N 1
ATOM 755 C CA . TYR A 1 91 ? 5.552 1.656 4.370 1.00 91.12 91 TYR A CA 1
ATOM 756 C C . TYR A 1 91 ? 5.993 2.513 5.564 1.00 91.12 91 TYR A C 1
ATOM 758 O O . TYR A 1 91 ? 5.586 2.256 6.695 1.00 91.12 91 TYR A O 1
ATOM 766 N N . PRO A 1 92 ? 6.771 3.586 5.343 1.00 91.94 92 PRO A N 1
ATOM 767 C CA . PRO A 1 92 ? 6.996 4.573 6.388 1.00 91.94 92 PRO A CA 1
ATOM 768 C C . PRO A 1 92 ? 5.672 5.176 6.863 1.00 91.94 92 PRO A C 1
ATOM 770 O O . PRO A 1 92 ? 4.844 5.511 6.016 1.00 91.94 92 PRO A O 1
ATOM 773 N N . THR A 1 93 ? 5.510 5.416 8.168 1.00 90.62 93 THR A N 1
ATOM 774 C CA . THR A 1 93 ? 4.282 5.963 8.786 1.00 90.62 93 THR A CA 1
ATOM 775 C C . THR A 1 93 ? 3.700 7.143 8.018 1.00 90.62 93 THR A C 1
ATOM 777 O O . THR A 1 93 ? 2.524 7.170 7.668 1.00 90.62 93 THR A O 1
ATOM 780 N N . ARG A 1 94 ? 4.540 8.118 7.653 1.00 88.06 94 ARG A N 1
ATOM 781 C CA . ARG A 1 94 ? 4.098 9.291 6.886 1.00 88.06 94 ARG A CA 1
ATOM 782 C C . ARG A 1 94 ? 3.535 8.916 5.511 1.00 88.06 94 ARG A C 1
ATOM 784 O O . ARG A 1 94 ? 2.582 9.540 5.046 1.00 88.06 94 ARG A O 1
ATOM 791 N N . THR A 1 95 ? 4.123 7.918 4.858 1.00 88.62 95 THR A N 1
ATOM 792 C CA . THR A 1 95 ? 3.627 7.402 3.578 1.00 88.62 95 THR A CA 1
ATOM 793 C C . THR A 1 95 ? 2.328 6.634 3.789 1.00 88.62 95 THR A C 1
ATOM 795 O O . THR A 1 95 ? 1.374 6.905 3.072 1.00 88.62 95 THR A O 1
ATOM 798 N N . ALA A 1 96 ? 2.250 5.761 4.798 1.00 91.00 96 ALA A N 1
ATOM 799 C CA . ALA A 1 96 ? 1.037 5.020 5.144 1.00 91.00 96 ALA A CA 1
ATOM 800 C C . ALA A 1 96 ? -0.158 5.959 5.392 1.00 91.00 96 ALA A C 1
ATOM 802 O O . ALA A 1 96 ? -1.183 5.830 4.727 1.00 91.00 96 ALA A O 1
ATOM 803 N N . LEU A 1 97 ? 0.019 6.982 6.238 1.00 90.62 97 LEU A N 1
ATOM 804 C CA . LEU A 1 97 ? -0.993 8.013 6.514 1.00 90.62 97 LEU A CA 1
ATOM 805 C C . LEU A 1 97 ? -1.448 8.746 5.247 1.00 90.62 97 LEU A C 1
ATOM 807 O O . LEU A 1 97 ? -2.640 8.965 5.050 1.00 90.62 97 LEU A O 1
ATOM 811 N N . THR A 1 98 ? -0.499 9.108 4.377 1.00 89.69 98 THR A N 1
ATOM 812 C CA . THR A 1 98 ? -0.803 9.800 3.115 1.00 89.69 98 THR A CA 1
ATOM 813 C C . THR A 1 98 ? -1.589 8.900 2.160 1.00 89.69 98 THR A C 1
ATOM 815 O O . THR A 1 98 ? -2.482 9.373 1.468 1.00 89.69 98 THR A O 1
ATOM 818 N N . ARG A 1 99 ? -1.258 7.605 2.098 1.00 88.06 99 ARG A N 1
ATOM 819 C CA . ARG A 1 99 ? -1.908 6.659 1.183 1.00 88.06 99 ARG A CA 1
ATOM 820 C C . ARG A 1 99 ? -3.287 6.229 1.649 1.00 88.06 99 ARG A C 1
ATOM 822 O O . ARG A 1 99 ? -4.157 6.085 0.803 1.00 88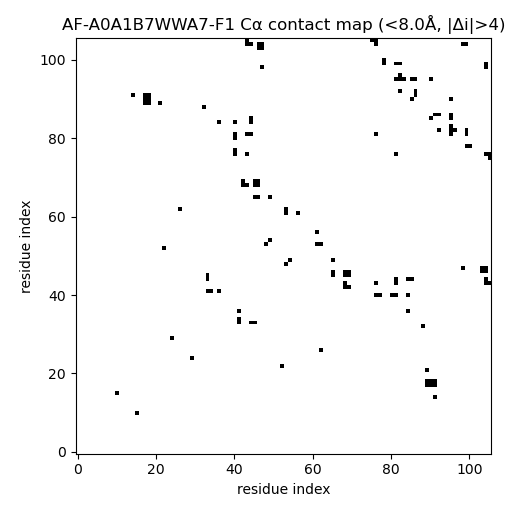.06 99 ARG A O 1
ATOM 829 N N . ALA A 1 100 ? -3.493 6.081 2.953 1.00 86.50 100 ALA A N 1
ATOM 830 C CA . ALA A 1 100 ? -4.807 5.779 3.513 1.00 86.50 100 ALA A CA 1
ATOM 831 C C . ALA A 1 100 ? -5.814 6.934 3.342 1.00 86.50 100 ALA A C 1
ATOM 833 O O . ALA A 1 100 ? -7.019 6.705 3.357 1.00 86.50 100 ALA A O 1
ATOM 834 N N . ASP A 1 101 ? -5.336 8.172 3.170 1.00 85.44 101 ASP A N 1
ATOM 835 C CA . ASP A 1 101 ? -6.187 9.340 2.892 1.00 85.44 101 ASP A CA 1
ATOM 836 C C . ASP A 1 101 ? -6.415 9.571 1.382 1.00 85.44 101 ASP A C 1
ATOM 838 O O . ASP A 1 101 ? -7.276 10.353 0.976 1.00 85.44 101 ASP A O 1
ATOM 842 N N . ASP A 1 102 ? -5.659 8.880 0.520 1.00 81.25 102 ASP A N 1
ATOM 843 C CA . ASP A 1 102 ? -5.724 9.052 -0.931 1.00 81.25 102 ASP A CA 1
ATOM 844 C C . ASP A 1 102 ? -7.059 8.517 -1.478 1.00 81.25 102 ASP A C 1
ATOM 846 O O . ASP A 1 102 ? -7.431 7.385 -1.167 1.00 81.25 102 ASP A O 1
ATOM 850 N N . PRO A 1 103 ? -7.782 9.252 -2.341 1.00 72.31 103 PRO A N 1
ATOM 851 C CA . PRO A 1 103 ? -9.034 8.769 -2.923 1.00 72.31 103 PRO A CA 1
ATOM 852 C C . PRO A 1 103 ? -8.880 7.471 -3.727 1.00 72.31 103 PRO A C 1
ATOM 854 O O . PRO A 1 103 ? -9.861 6.770 -3.914 1.00 72.31 103 PRO A O 1
ATOM 857 N N . ARG A 1 104 ? -7.669 7.107 -4.169 1.00 69.19 104 ARG A N 1
ATOM 858 C CA . ARG A 1 104 ? -7.394 5.818 -4.831 1.00 69.19 104 ARG A CA 1
ATOM 859 C C . ARG A 1 104 ? -7.427 4.617 -3.881 1.00 69.19 104 ARG A C 1
ATOM 861 O O . ARG A 1 104 ? -7.380 3.480 -4.346 1.00 69.19 104 ARG A O 1
ATOM 868 N N . SER A 1 105 ? -7.448 4.869 -2.573 1.00 60.84 105 SER A N 1
ATOM 869 C CA . SER A 1 105 ? -7.596 3.846 -1.536 1.00 60.84 105 SER A CA 1
ATOM 870 C C . SER A 1 105 ? -9.055 3.551 -1.173 1.00 60.84 105 SER A C 1
ATOM 872 O O . SER A 1 105 ? -9.294 2.561 -0.493 1.00 60.84 105 SER A O 1
ATOM 874 N N . LYS A 1 106 ? -10.016 4.362 -1.641 1.00 60.34 106 LYS A N 1
ATOM 875 C CA . LYS A 1 106 ? -11.464 4.199 -1.430 1.00 60.34 106 LYS A CA 1
ATOM 876 C C . LYS A 1 106 ? -12.075 3.551 -2.674 1.00 60.34 106 LYS A C 1
ATOM 878 O O . LYS A 1 106 ? -12.700 2.479 -2.535 1.00 60.34 106 LYS A O 1
#

Sequence (106 aa):
MNRKKSHQSKLSPEDQSKLRAMRSRGPEEWMEMLNALPETIRQFAARIIWWDWFATRTVAERWPHLDSYLKFTTEECP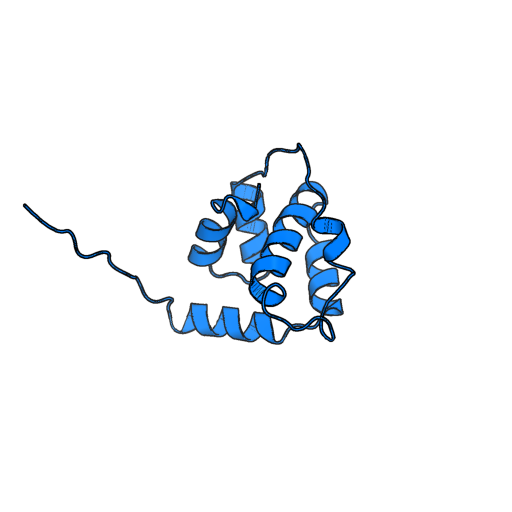YAPLVEALETLGYPTRTALTRADDPRSK

Foldseek 3Di:
DDDDDPPPPDPDPVLVVLLVVLLPDDPVRLVVLLVPADPLLSLLLLQLCCVSHPPPDDPVRHDCVSVVSQDDDPDDHDLVSQLVSVVSSRRDSVRSNVSSPDPSSD

Radius of gyration: 14.95 Å; Cα contacts (8 Å, |Δi|>4): 73; chains: 1; bounding box: 36×53×31 Å

pLDDT: mean 78.59, std 14.27, range [36.56, 94.19]

Secondary structure (DSSP, 8-state):
---------PPPHHHHHHHHHHHT--HHHHHHHHHTS-HHHHHHHHHHHIIIIITTS-GGG--HHHHGGGS---SPP-HHHHHHHHHHTT--HHHHHHHHTSGGG-

Mean predicted aligned error: 7.98 Å

Organism: NCBI:txid1710896

Solvent-accessible surface area (backbone atoms only — not comparable to full-atom values): 6420 Å² total; per-residue (Å²): 137,85,80,77,76,79,78,79,75,70,75,49,74,63,46,51,48,40,56,52,60,57,68,71,54,50,72,68,58,53,50,55,58,42,68,72,42,59,73,88,47,28,40,42,54,42,33,46,50,40,62,76,70,47,68,83,50,56,80,92,73,60,63,70,82,54,55,71,38,62,58,88,61,93,64,80,63,58,50,68,67,43,26,54,50,33,37,73,73,51,38,45,65,74,54,18,55,54,48,52,69,33,77,84,38,84